Protein AF-A0A9E4D5V5-F1 (afdb_monomer)

Sequence (38 aa):
MSTSAPPSYRRVMLKISGEALMGDQGFGLHPPTVQRIA

Structure (mmCIF, N/CA/C/O backbone):
data_AF-A0A9E4D5V5-F1
#
_entry.id   AF-A0A9E4D5V5-F1
#
loop_
_atom_site.group_PDB
_atom_site.id
_atom_site.type_symbol
_atom_site.label_atom_id
_atom_site.label_alt_id
_atom_site.la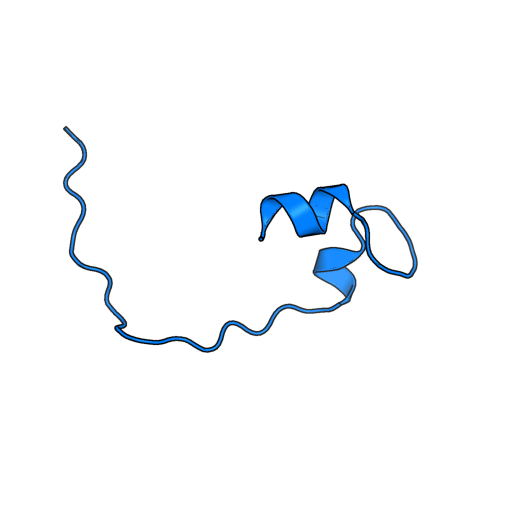bel_comp_id
_atom_site.label_asym_id
_atom_site.label_entity_id
_atom_site.label_seq_id
_atom_site.pdbx_PDB_ins_code
_atom_site.Cartn_x
_atom_site.Cartn_y
_atom_site.Cartn_z
_atom_site.occupancy
_atom_site.B_iso_or_equiv
_atom_site.auth_seq_id
_atom_site.auth_comp_id
_atom_site.auth_asym_id
_atom_site.auth_atom_id
_atom_site.pdbx_PDB_model_num
ATOM 1 N N . MET A 1 1 ? -27.475 9.553 6.690 1.00 50.91 1 MET A N 1
ATOM 2 C CA . MET A 1 1 ? -26.689 9.581 7.941 1.00 50.91 1 MET A CA 1
ATOM 3 C C . MET A 1 1 ? -25.847 8.319 7.957 1.00 50.91 1 MET A C 1
ATOM 5 O O . MET A 1 1 ? -26.433 7.247 7.917 1.00 50.91 1 MET A O 1
ATOM 9 N N . SER A 1 2 ? -24.519 8.419 7.906 1.00 62.94 2 SER A N 1
ATOM 10 C CA . SER A 1 2 ? -23.659 7.228 7.927 1.00 62.94 2 SER A CA 1
ATOM 11 C C . SER A 1 2 ? -23.370 6.843 9.372 1.00 62.94 2 SER A C 1
ATOM 13 O O . SER A 1 2 ? -22.667 7.556 10.081 1.00 62.94 2 SER A O 1
ATOM 15 N N . THR A 1 3 ? -23.947 5.734 9.819 1.00 69.88 3 THR A N 1
ATOM 16 C CA . THR A 1 3 ? -23.691 5.132 11.129 1.00 69.88 3 THR A CA 1
ATOM 17 C C . THR A 1 3 ? -22.337 4.421 11.073 1.00 69.88 3 THR A C 1
ATOM 19 O O . THR A 1 3 ? -22.232 3.327 10.525 1.00 69.88 3 THR A O 1
ATOM 22 N N . SER A 1 4 ? -21.271 5.039 11.588 1.00 79.19 4 SER A N 1
ATOM 23 C CA . SER A 1 4 ? -19.962 4.380 11.675 1.00 79.19 4 SER A CA 1
ATOM 24 C C . SER A 1 4 ? -19.906 3.513 12.933 1.00 79.19 4 SER A C 1
ATOM 26 O O . SER A 1 4 ? -19.776 4.029 14.045 1.00 79.19 4 SER A O 1
ATOM 28 N N . ALA A 1 5 ? -20.022 2.196 12.763 1.00 86.25 5 ALA A N 1
ATOM 29 C CA . ALA A 1 5 ? -19.755 1.242 13.834 1.00 86.25 5 ALA A CA 1
ATOM 30 C 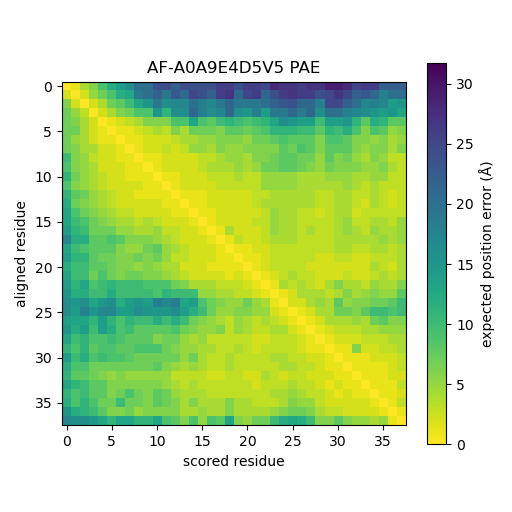C . ALA A 1 5 ? -18.284 1.344 14.290 1.00 86.25 5 ALA A C 1
ATOM 32 O O . ALA A 1 5 ? -17.415 1.682 13.478 1.00 86.25 5 ALA A O 1
ATOM 33 N N . PRO A 1 6 ? -17.983 1.059 15.569 1.00 88.38 6 PRO A N 1
ATOM 34 C CA . PRO A 1 6 ? -16.606 1.059 16.043 1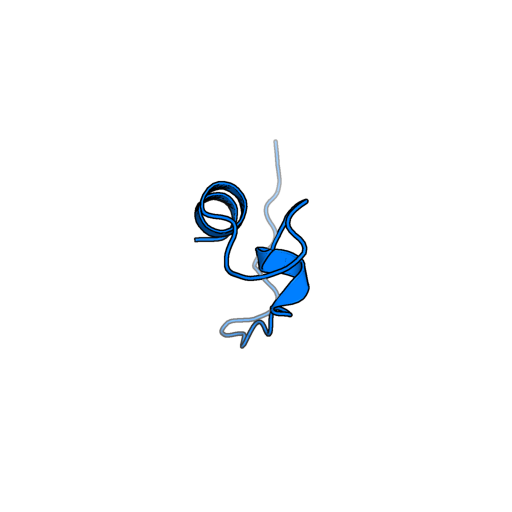.00 88.38 6 PRO A CA 1
ATOM 35 C C . PRO A 1 6 ? -15.767 0.015 15.279 1.00 88.38 6 PRO A C 1
ATOM 37 O O . PRO A 1 6 ? -16.272 -1.070 14.973 1.00 88.38 6 PRO A O 1
ATOM 40 N N . PRO A 1 7 ? -14.490 0.310 14.967 1.00 90.81 7 PRO A N 1
ATOM 41 C CA . PRO A 1 7 ? -13.618 -0.625 14.264 1.00 90.81 7 PRO A CA 1
ATOM 42 C C . PRO A 1 7 ? -13.356 -1.874 15.113 1.00 90.81 7 PRO A C 1
ATOM 44 O O . PRO A 1 7 ? -13.102 -1.784 16.313 1.00 90.81 7 PRO A O 1
ATOM 47 N N . SER A 1 8 ? -13.368 -3.049 14.478 1.00 94.38 8 SER A N 1
ATOM 48 C CA . SER A 1 8 ? -13.237 -4.346 15.160 1.00 94.38 8 SER A CA 1
ATOM 49 C C . SER A 1 8 ? -11.870 -4.581 15.811 1.00 94.38 8 SER A C 1
ATOM 51 O O . SER A 1 8 ? -11.751 -5.426 16.695 1.00 94.38 8 SER A O 1
ATOM 53 N N . TYR A 1 9 ? -10.833 -3.852 15.385 1.00 95.25 9 TYR A N 1
ATOM 54 C CA . TYR A 1 9 ? -9.458 -4.065 15.832 1.00 95.25 9 TYR A CA 1
ATOM 55 C C . TYR A 1 9 ? -8.806 -2.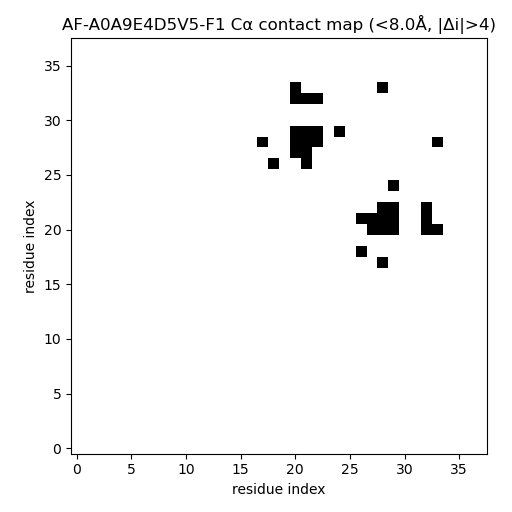771 16.313 1.00 95.25 9 TYR A C 1
ATOM 57 O O . TYR A 1 9 ? -8.840 -1.748 15.634 1.00 95.25 9 TYR A O 1
ATOM 65 N N . ARG A 1 10 ? -8.145 -2.846 17.476 1.00 93.56 10 ARG A N 1
ATOM 66 C CA . ARG A 1 10 ? -7.401 -1.723 18.073 1.00 93.56 10 ARG A CA 1
ATOM 67 C C . ARG A 1 10 ? -6.027 -1.497 17.426 1.00 93.56 10 ARG A C 1
ATOM 69 O O . ARG A 1 10 ? -5.550 -0.369 17.394 1.00 93.56 10 ARG A O 1
ATOM 76 N N . ARG A 1 11 ? -5.361 -2.561 16.965 1.00 96.25 11 ARG A N 1
ATOM 77 C CA . ARG A 1 11 ? -4.048 -2.515 16.303 1.00 96.25 11 ARG A CA 1
ATOM 78 C C . ARG A 1 11 ? -3.982 -3.613 15.256 1.00 96.25 11 ARG A C 1
ATOM 80 O O . ARG A 1 11 ? -4.351 -4.748 15.543 1.00 96.25 11 ARG A O 1
ATOM 87 N N . VAL A 1 12 ? -3.470 -3.271 14.082 1.00 94.06 12 VAL A N 1
ATOM 88 C CA . VAL A 1 12 ? -3.267 -4.206 12.977 1.00 94.06 12 VAL A CA 1
ATOM 89 C C . VAL A 1 12 ? -1.869 -4.025 12.404 1.00 94.06 12 VAL A C 1
ATOM 91 O O . VAL A 1 12 ? -1.335 -2.918 12.391 1.00 94.06 12 VAL A O 1
ATOM 94 N N . MET A 1 13 ? -1.281 -5.120 11.936 1.00 94.31 13 MET A N 1
ATOM 95 C CA . MET A 1 13 ? -0.129 -5.089 11.044 1.00 94.31 13 MET A CA 1
ATOM 96 C C . MET A 1 13 ? -0.652 -5.396 9.647 1.00 94.31 13 MET A C 1
ATOM 98 O O . MET A 1 13 ? -1.057 -6.524 9.372 1.00 94.31 13 MET A O 1
ATOM 102 N N . LEU A 1 14 ? -0.684 -4.386 8.783 1.00 91.81 14 LEU A N 1
ATOM 103 C CA . LEU A 1 14 ? -1.119 -4.555 7.405 1.00 91.81 14 LEU A CA 1
ATOM 104 C C . LEU A 1 14 ? 0.100 -4.826 6.526 1.00 91.81 14 LEU A C 1
ATOM 106 O O . LEU A 1 14 ? 0.944 -3.954 6.335 1.00 91.81 14 LEU A O 1
ATOM 110 N N . LYS A 1 15 ? 0.196 -6.047 5.999 1.00 93.94 15 LYS A N 1
ATOM 111 C CA . LYS A 1 15 ? 1.250 -6.424 5.056 1.00 93.94 15 LYS A CA 1
ATOM 112 C C . LYS A 1 15 ? 0.792 -6.129 3.632 1.00 93.94 15 LYS A C 1
ATOM 114 O O . LYS A 1 15 ? -0.189 -6.702 3.170 1.00 93.94 15 LYS A O 1
ATOM 119 N N . ILE A 1 16 ? 1.545 -5.287 2.936 1.00 89.12 16 ILE A N 1
ATOM 120 C CA . ILE A 1 16 ? 1.314 -4.928 1.533 1.00 89.12 16 ILE A CA 1
ATOM 121 C C . ILE A 1 16 ? 2.399 -5.604 0.682 1.00 89.12 16 ILE A C 1
ATOM 123 O O . ILE A 1 16 ? 3.551 -5.698 1.108 1.00 89.12 16 ILE A O 1
ATOM 127 N N . SER A 1 17 ? 2.043 -6.155 -0.482 1.00 90.25 17 SER A N 1
ATOM 128 C CA . SER A 1 17 ? 3.027 -6.697 -1.430 1.00 90.25 17 SER A CA 1
ATOM 129 C C . SER A 1 17 ? 3.756 -5.564 -2.163 1.00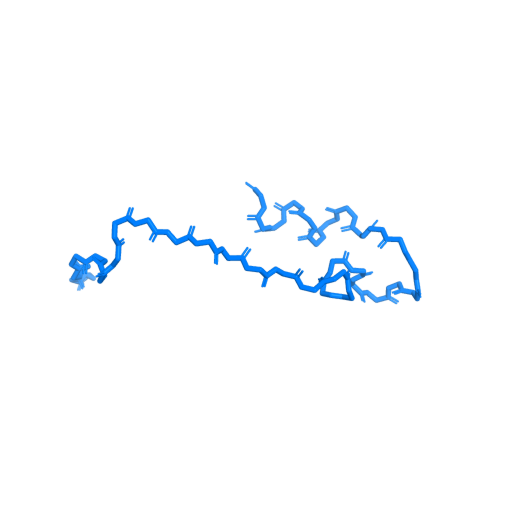 90.25 17 SER A C 1
ATOM 131 O O . SER A 1 17 ? 3.169 -4.520 -2.429 1.00 90.25 17 SER A O 1
ATOM 133 N N . GLY A 1 18 ? 5.029 -5.770 -2.524 1.00 86.88 18 GLY A N 1
ATOM 134 C CA . GLY A 1 18 ? 5.792 -4.784 -3.305 1.00 86.88 18 GLY A CA 1
ATOM 135 C C . GLY A 1 18 ? 5.167 -4.509 -4.676 1.00 86.88 18 GLY A C 1
ATOM 136 O O . GLY A 1 18 ? 5.075 -3.360 -5.089 1.00 86.88 18 GLY A O 1
ATOM 137 N N . GLU A 1 19 ? 4.624 -5.547 -5.314 1.00 88.19 19 GLU A N 1
ATOM 138 C CA . GLU A 1 19 ? 3.901 -5.464 -6.591 1.00 88.19 19 GLU A CA 1
ATOM 139 C C . GLU A 1 19 ? 2.709 -4.501 -6.539 1.00 88.19 19 GLU A C 1
ATOM 141 O O . GLU A 1 19 ? 2.481 -3.742 -7.475 1.00 88.19 19 GLU A O 1
ATOM 146 N N . ALA A 1 20 ? 1.985 -4.449 -5.416 1.00 85.8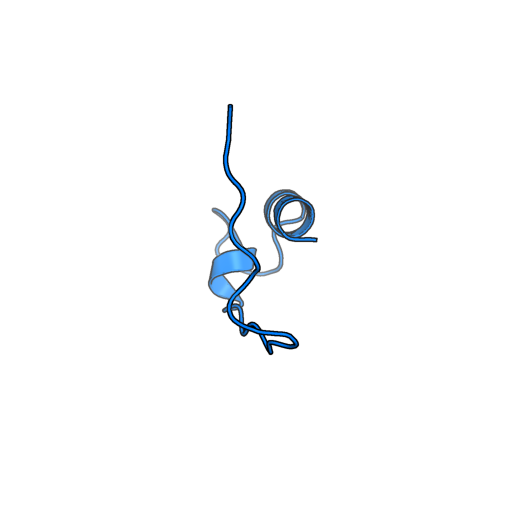1 20 ALA A N 1
ATOM 147 C CA . ALA A 1 20 ? 0.860 -3.527 -5.265 1.00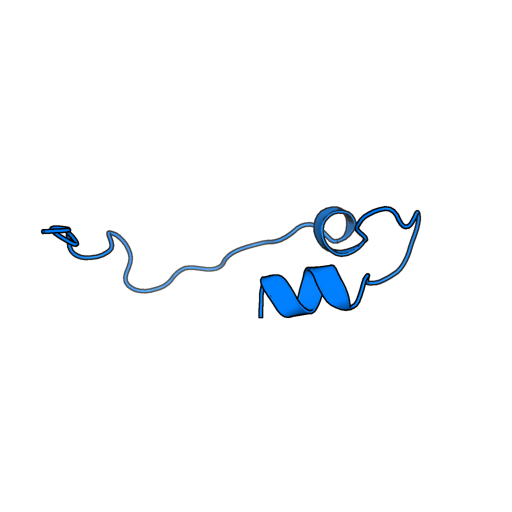 85.81 20 ALA A CA 1
ATOM 148 C C . ALA A 1 20 ? 1.299 -2.053 -5.240 1.00 85.81 20 ALA A C 1
ATOM 150 O O . ALA A 1 20 ? 0.495 -1.171 -5.530 1.00 85.81 20 ALA A O 1
ATOM 151 N N . LEU A 1 21 ? 2.565 -1.777 -4.910 1.00 87.62 21 LEU A N 1
ATOM 152 C CA . LEU A 1 21 ? 3.134 -0.428 -4.883 1.00 87.62 21 LEU A CA 1
ATOM 153 C C . LEU A 1 21 ? 3.767 -0.021 -6.218 1.00 87.62 21 LEU A C 1
ATOM 155 O O . LEU A 1 21 ? 4.138 1.140 -6.377 1.00 87.62 21 LEU A O 1
ATOM 159 N N . MET A 1 22 ? 3.879 -0.945 -7.171 1.00 87.88 22 MET A N 1
ATOM 160 C CA . MET A 1 22 ? 4.515 -0.713 -8.469 1.00 87.88 22 MET A CA 1
ATOM 161 C C . MET A 1 22 ? 3.576 -0.059 -9.494 1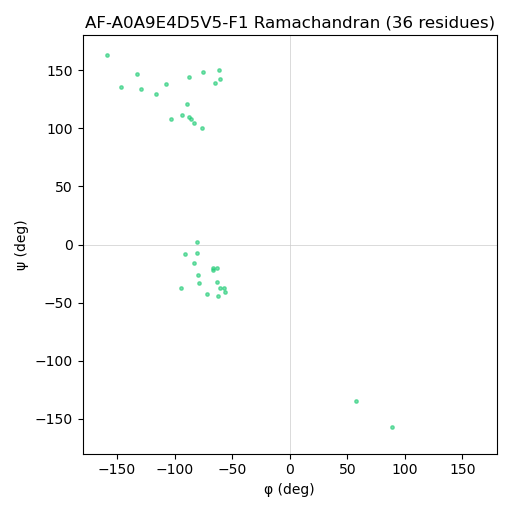.00 87.88 22 MET A C 1
ATOM 163 O O . MET A 1 22 ? 4.044 0.500 -10.482 1.00 87.88 22 MET A O 1
ATOM 167 N N . GLY A 1 23 ? 2.259 -0.057 -9.258 1.00 84.00 23 GLY A N 1
ATOM 168 C CA . GLY A 1 23 ? 1.292 0.477 -10.223 1.00 84.00 23 GLY A CA 1
ATOM 169 C C . GLY A 1 23 ? 1.406 -0.235 -11.574 1.00 84.00 23 GLY A C 1
ATOM 170 O O . GLY A 1 23 ? 1.537 -1.453 -11.616 1.00 84.00 23 GLY A O 1
ATOM 171 N N . ASP A 1 24 ? 1.409 0.533 -12.664 1.00 83.62 24 ASP A N 1
ATOM 172 C CA . ASP A 1 24 ? 1.588 -0.001 -14.023 1.00 83.62 24 ASP A CA 1
ATOM 173 C C . ASP A 1 24 ? 3.070 -0.265 -14.375 1.00 83.62 24 ASP A C 1
ATOM 175 O O . ASP A 1 24 ? 3.395 -0.633 -15.505 1.00 83.62 24 ASP A O 1
ATOM 179 N N . GLN A 1 25 ? 3.997 -0.043 -13.435 1.00 77.81 25 GLN A N 1
ATOM 180 C CA . GLN A 1 25 ? 5.432 -0.218 -13.652 1.00 77.81 25 GLN A CA 1
ATOM 181 C C . GLN A 1 25 ? 5.866 -1.660 -13.362 1.00 77.81 25 GLN A C 1
ATOM 183 O O . GLN A 1 25 ? 5.387 -2.306 -12.436 1.00 77.81 25 GLN A O 1
ATOM 188 N N . GLY A 1 26 ? 6.828 -2.168 -14.136 1.00 78.81 26 GLY A N 1
ATOM 189 C CA . GLY A 1 26 ? 7.368 -3.524 -13.966 1.00 78.81 26 GLY A CA 1
ATOM 190 C C . GLY A 1 26 ? 8.417 -3.672 -12.855 1.00 78.81 26 GLY A C 1
ATOM 191 O O . GLY A 1 26 ? 8.825 -4.793 -12.565 1.00 78.81 26 GLY A O 1
ATOM 192 N N . PHE A 1 27 ? 8.868 -2.574 -12.233 1.00 81.62 27 PHE A N 1
ATOM 193 C CA . PHE A 1 27 ? 9.770 -2.582 -11.072 1.00 81.62 27 PHE A CA 1
ATOM 1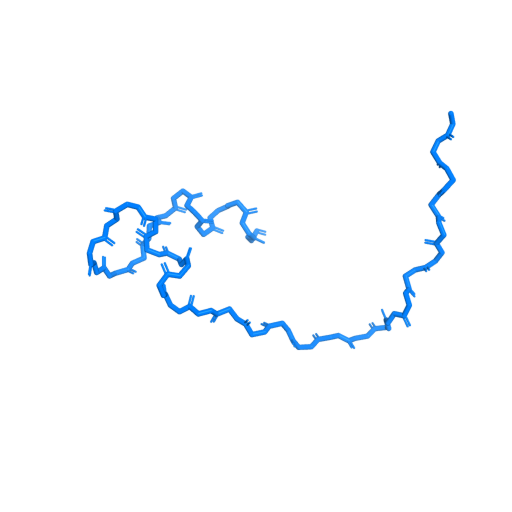94 C C . PHE A 1 27 ? 9.691 -1.265 -10.278 1.00 81.62 27 PHE A C 1
ATOM 196 O O . PHE A 1 27 ? 9.258 -0.243 -10.806 1.00 81.62 27 PHE A O 1
ATOM 203 N N . GLY A 1 28 ? 10.185 -1.272 -9.034 1.00 85.56 28 GLY A N 1
ATOM 204 C CA . GLY A 1 28 ? 10.362 -0.065 -8.217 1.00 85.56 28 GLY A CA 1
ATOM 205 C C . GLY A 1 28 ? 9.137 0.321 -7.383 1.00 85.56 28 GLY A C 1
ATOM 206 O O . GLY A 1 28 ? 8.318 -0.521 -7.035 1.00 85.56 28 GLY A O 1
ATOM 207 N N . LEU A 1 29 ? 9.039 1.596 -7.006 1.00 85.62 29 LEU A N 1
ATOM 208 C CA . LEU A 1 29 ? 7.869 2.145 -6.319 1.00 85.62 29 LEU A CA 1
ATOM 209 C C . LEU A 1 29 ? 7.236 3.195 -7.217 1.00 85.62 29 LEU A C 1
ATOM 211 O O . LEU A 1 29 ? 7.925 4.117 -7.645 1.00 85.62 29 LEU A O 1
ATOM 215 N N . HIS A 1 30 ? 5.929 3.088 -7.439 1.00 90.88 30 HIS A N 1
ATOM 216 C CA . HIS A 1 30 ? 5.160 4.094 -8.149 1.00 90.88 30 HIS A CA 1
ATOM 217 C C . HIS A 1 30 ? 4.705 5.174 -7.158 1.00 90.88 30 HIS A C 1
ATOM 219 O O . HIS A 1 30 ? 3.806 4.919 -6.344 1.00 90.88 30 HIS A O 1
ATOM 225 N N . PRO A 1 31 ? 5.286 6.391 -7.195 1.00 87.38 31 PRO A N 1
ATOM 226 C CA . PRO A 1 31 ? 5.025 7.405 -6.175 1.00 87.38 31 PRO A CA 1
ATOM 227 C C . PRO A 1 31 ? 3.536 7.760 -6.009 1.00 87.38 31 PRO A C 1
ATOM 229 O O . PRO A 1 31 ? 3.088 7.834 -4.864 1.00 87.38 31 PRO A O 1
ATOM 232 N N . PRO A 1 32 ? 2.723 7.884 -7.084 1.00 89.44 32 PRO A N 1
ATOM 233 C CA . PRO A 1 32 ? 1.288 8.141 -6.945 1.00 89.44 32 PRO A CA 1
ATOM 234 C C . PRO A 1 32 ? 0.513 7.025 -6.232 1.00 89.44 32 PRO A C 1
ATOM 236 O O . PRO A 1 32 ? -0.474 7.296 -5.552 1.00 89.44 32 PRO A O 1
ATOM 239 N N . THR A 1 33 ? 0.932 5.764 -6.381 1.00 88.62 33 THR A N 1
ATOM 240 C CA . THR A 1 33 ? 0.277 4.639 -5.694 1.00 88.62 33 THR A CA 1
ATOM 241 C C . THR A 1 33 ? 0.595 4.668 -4.206 1.00 88.62 33 THR A C 1
ATOM 243 O O . THR A 1 33 ? -0.303 4.504 -3.384 1.00 88.62 33 THR A O 1
ATOM 246 N N . VAL A 1 34 ? 1.854 4.940 -3.855 1.00 87.06 34 VAL A N 1
ATOM 247 C CA . VAL A 1 34 ? 2.292 5.056 -2.458 1.00 87.06 34 VAL A CA 1
ATOM 248 C C . VAL A 1 34 ? 1.581 6.218 -1.756 1.00 87.06 34 VAL A C 1
ATOM 250 O O . VAL A 1 34 ? 1.059 6.029 -0.663 1.00 87.06 34 VAL A O 1
ATOM 253 N N . GLN A 1 35 ? 1.471 7.380 -2.409 1.00 89.50 35 GLN A N 1
ATOM 254 C CA . GLN A 1 35 ? 0.779 8.565 -1.874 1.00 89.50 35 GLN A CA 1
ATOM 255 C C . GLN A 1 35 ? -0.724 8.372 -1.637 1.00 89.50 35 GLN A C 1
ATOM 257 O O . GLN A 1 35 ? -1.333 9.144 -0.912 1.00 89.50 35 GLN A O 1
ATOM 262 N N . ARG A 1 36 ? -1.357 7.382 -2.274 1.00 86.12 36 ARG A N 1
ATOM 263 C CA . ARG A 1 36 ? -2.771 7.067 -2.018 1.00 86.12 36 ARG A CA 1
ATOM 264 C C . ARG A 1 36 ? -2.954 6.249 -0.738 1.00 86.12 36 ARG A C 1
ATOM 266 O O . ARG A 1 36 ? -4.046 6.226 -0.179 1.00 86.12 36 ARG A O 1
ATOM 273 N N . ILE A 1 37 ? -1.920 5.507 -0.349 1.00 85.62 37 ILE A N 1
ATOM 274 C CA . ILE A 1 37 ? -1.955 4.561 0.768 1.00 85.62 37 ILE A CA 1
ATOM 275 C C . ILE A 1 37 ? -1.453 5.219 2.062 1.00 85.62 37 ILE A C 1
ATOM 277 O O . ILE A 1 37 ? -1.980 4.900 3.127 1.00 85.62 37 ILE A O 1
ATOM 281 N N . ALA A 1 38 ? -0.442 6.089 1.964 1.00 74.50 38 ALA A N 1
ATOM 282 C CA . ALA A 1 38 ? 0.160 6.831 3.076 1.00 74.50 38 ALA A CA 1
ATOM 283 C C . ALA A 1 38 ? -0.483 8.211 3.253 1.00 74.50 38 ALA A C 1
ATOM 285 O O . ALA A 1 38 ? -0.694 8.598 4.424 1.00 74.50 38 ALA A O 1
#

Foldseek 3Di:
DDDDDDDPDPDDDDDDDLVQQQPVHPDDGDVVSVVVVD

Mean predicted aligned error: 6.43 Å

Secondary structure (DSSP, 8-state):
----PPPS-S-------TGGGSTT-SSS--HHHHHHH-

pLDDT: mean 85.63, std 8.91, range [50.91, 96.25]

Radius of gyration: 14.73 Å; Cα contacts (8 Å, |Δi|>4): 17; chains: 1; bounding box: 37×16×32 Å

Solvent-accessible surface area (backbone atoms only — not comparable to full-atom values): 2783 Å² total; per-residue (Å²): 134,87,82,80,73,84,74,95,64,96,77,83,87,84,87,77,61,66,71,75,31,10,62,97,46,98,66,72,75,29,66,74,50,46,65,73,76,108